Protein AF-Q3S3W5-F1 (afdb_monomer)

InterPro domains:
  IPR001347 SIS domain [PF22645] (1-48)
  IPR005486 Glucokinase regulatory protein, conserved site [PS01272] (103-120)
  IPR040190 N-acetylmuramic acid 6-phosphate etherase/glucokinase regulatory protein [PTHR10088] (1-1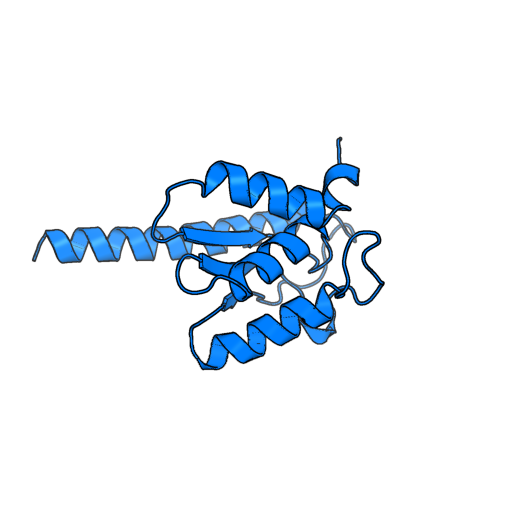33)

Radius of gyration: 15.65 Å; Cα contacts (8 Å, |Δi|>4): 216; chains: 1; bounding box: 36×33×46 Å

Structure (mmCIF, N/CA/C/O backbone):
data_AF-Q3S3W5-F1
#
_entry.id   AF-Q3S3W5-F1
#
loop_
_atom_site.group_PDB
_atom_site.id
_atom_site.type_symbol
_atom_site.label_atom_id
_atom_site.label_alt_id
_atom_site.label_comp_id
_atom_site.label_asym_id
_atom_site.label_entity_id
_atom_site.label_seq_id
_atom_site.pdbx_PDB_ins_code
_atom_site.Cartn_x
_atom_site.Cartn_y
_atom_site.Cartn_z
_atom_site.occupancy
_atom_site.B_iso_or_equiv
_atom_site.auth_seq_id
_atom_site.auth_comp_id
_atom_site.auth_asym_id
_atom_site.auth_atom_id
_atom_site.pdbx_PDB_model_num
ATOM 1 N N . SER A 1 1 ? -6.860 -1.096 -21.514 1.00 68.56 1 SER A N 1
ATOM 2 C CA . SER A 1 1 ? -6.093 -0.865 -20.279 1.00 68.56 1 SER A CA 1
ATOM 3 C C . SER A 1 1 ? -5.927 0.636 -20.076 1.00 68.56 1 SER A C 1
ATOM 5 O O . SER A 1 1 ? -5.924 1.348 -21.075 1.00 68.56 1 SER A O 1
ATOM 7 N N . ARG A 1 2 ? -5.864 1.123 -18.830 1.00 75.38 2 ARG A N 1
ATOM 8 C CA . ARG A 1 2 ? -5.573 2.530 -18.474 1.00 75.38 2 ARG A CA 1
ATOM 9 C C . ARG A 1 2 ? -4.383 2.577 -17.504 1.00 75.38 2 ARG A C 1
ATOM 11 O O . ARG A 1 2 ? -4.476 3.171 -16.445 1.00 75.38 2 ARG A O 1
ATOM 18 N N . GLU A 1 3 ? -3.299 1.884 -17.842 1.00 73.75 3 GLU A N 1
ATOM 19 C CA . GLU A 1 3 ? -2.131 1.721 -16.957 1.00 73.75 3 GLU A CA 1
ATOM 20 C C . GLU A 1 3 ? -1.481 3.060 -16.577 1.00 73.75 3 GLU A C 1
ATOM 22 O O . GLU A 1 3 ? -1.253 3.297 -15.400 1.00 73.75 3 GLU A O 1
ATOM 27 N N . GLY A 1 4 ? -1.318 3.998 -17.518 1.00 72.25 4 GLY A N 1
ATOM 28 C CA . GLY A 1 4 ? -0.617 5.268 -17.258 1.00 72.25 4 GLY A CA 1
ATOM 29 C C . GLY A 1 4 ? -1.273 6.219 -16.245 1.00 72.25 4 GLY A C 1
ATOM 30 O O . GLY A 1 4 ? -0.677 7.224 -15.880 1.00 72.25 4 GLY A O 1
ATOM 31 N N . THR A 1 5 ? -2.488 5.939 -15.754 1.00 82.88 5 THR A N 1
ATOM 32 C CA . THR A 1 5 ? -3.060 6.732 -14.649 1.00 82.88 5 THR A CA 1
ATOM 33 C C . THR A 1 5 ? -2.351 6.471 -13.319 1.00 82.88 5 THR A C 1
ATOM 35 O O . THR A 1 5 ? -2.491 7.267 -12.395 1.00 82.88 5 THR A O 1
ATOM 38 N N . GLU A 1 6 ? -1.603 5.367 -13.203 1.00 86.00 6 GLU A N 1
ATOM 39 C CA . GLU A 1 6 ? -0.857 5.033 -11.985 1.00 86.00 6 GLU A CA 1
ATOM 40 C C . GLU A 1 6 ? 0.469 5.798 -11.840 1.00 86.00 6 GLU A C 1
ATOM 42 O O . GLU A 1 6 ? 1.066 5.771 -10.762 1.00 86.00 6 GLU A O 1
ATOM 47 N N . ASP A 1 7 ? 0.904 6.512 -12.885 1.00 92.88 7 ASP A N 1
ATOM 48 C CA . ASP A 1 7 ? 2.188 7.224 -12.934 1.00 92.88 7 ASP A CA 1
ATOM 49 C C . ASP A 1 7 ? 2.178 8.601 -12.247 1.00 92.88 7 ASP A C 1
ATOM 51 O O . ASP A 1 7 ? 3.233 9.213 -12.097 1.00 92.88 7 ASP A O 1
ATOM 55 N N . SER A 1 8 ? 1.020 9.072 -11.769 1.00 97.12 8 SER A N 1
ATOM 56 C CA . SER A 1 8 ? 0.892 10.351 -11.055 1.00 97.12 8 SER A CA 1
ATOM 57 C C . SER A 1 8 ? 0.675 10.147 -9.556 1.00 97.12 8 SER A C 1
ATOM 59 O O . SER A 1 8 ? -0.343 9.594 -9.125 1.00 97.12 8 SER A O 1
ATOM 61 N N . ALA A 1 9 ? 1.609 10.645 -8.743 1.00 98.19 9 ALA A N 1
ATOM 62 C CA . ALA A 1 9 ? 1.460 10.687 -7.292 1.00 98.19 9 ALA A CA 1
ATOM 63 C C . ALA A 1 9 ? 0.391 11.698 -6.859 1.00 98.19 9 ALA A C 1
ATOM 65 O O . ALA A 1 9 ? -0.399 11.404 -5.956 1.00 98.19 9 ALA A O 1
ATOM 66 N N . LEU A 1 10 ? 0.316 12.859 -7.524 1.00 98.00 10 LEU A N 1
ATOM 67 C CA . LEU A 1 10 ? -0.691 13.881 -7.231 1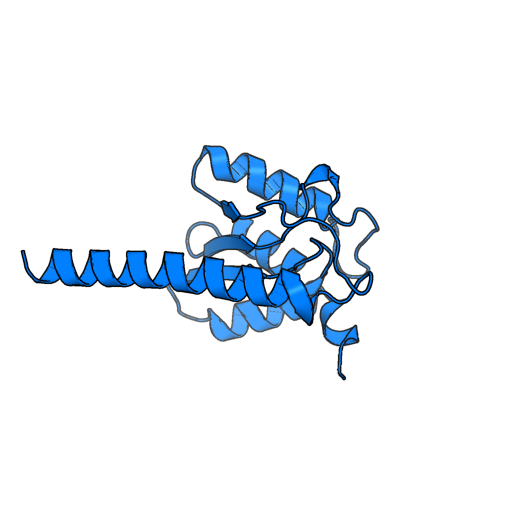.00 98.00 10 LEU A CA 1
ATOM 68 C C . LEU A 1 10 ? -2.105 13.351 -7.462 1.00 98.00 10 LEU A C 1
ATOM 70 O O . LEU A 1 10 ? -2.974 13.552 -6.613 1.00 98.00 10 LEU A O 1
ATOM 74 N N . HIS A 1 11 ? -2.319 12.602 -8.547 1.00 97.81 11 HIS A N 1
ATOM 75 C CA . HIS A 1 11 ? -3.602 11.965 -8.820 1.00 97.81 11 HIS A CA 1
ATOM 76 C C . HIS A 1 11 ? -4.014 11.014 -7.685 1.00 97.81 11 HIS A C 1
ATOM 78 O O . HIS A 1 11 ? -5.152 11.065 -7.212 1.00 97.81 11 HIS A O 1
ATOM 84 N N . GLY A 1 12 ? -3.075 10.208 -7.175 1.00 98.12 12 GLY A N 1
ATOM 85 C CA . GLY A 1 12 ? -3.308 9.335 -6.022 1.00 98.12 12 GLY A CA 1
ATOM 86 C C . GLY A 1 12 ? -3.754 10.092 -4.775 1.00 98.12 12 GLY A C 1
ATOM 87 O O . GLY A 1 12 ? -4.699 9.675 -4.095 1.00 98.12 12 GLY A O 1
ATOM 88 N N . ILE A 1 13 ? -3.108 11.224 -4.497 1.00 98.56 13 ILE A N 1
ATOM 89 C CA . ILE A 1 13 ? -3.412 12.090 -3.353 1.00 98.56 13 ILE A CA 1
ATOM 90 C C . ILE A 1 13 ? -4.787 12.744 -3.500 1.00 98.56 13 ILE A C 1
ATOM 92 O O . ILE A 1 13 ? -5.546 12.803 -2.530 1.00 98.56 13 ILE A O 1
ATOM 96 N N . GLU A 1 14 ? -5.121 13.246 -4.687 1.00 98.38 14 GLU A N 1
ATOM 97 C CA . GLU A 1 14 ? -6.410 13.886 -4.950 1.00 98.38 14 GLU A CA 1
ATOM 98 C C . GLU A 1 14 ? -7.580 12.926 -4.732 1.00 98.38 14 GLU A C 1
ATOM 100 O O . GLU A 1 14 ? -8.537 13.273 -4.036 1.00 98.38 14 GLU A O 1
ATOM 105 N N . GLU A 1 15 ? -7.493 11.709 -5.269 1.00 98.31 15 GLU A N 1
ATOM 106 C CA . GLU A 1 15 ? -8.533 10.696 -5.080 1.00 98.31 15 GLU A CA 1
ATOM 107 C C . GLU A 1 15 ? -8.658 10.283 -3.610 1.00 98.31 15 GLU A C 1
ATOM 109 O O . GLU A 1 15 ? -9.771 10.202 -3.081 1.00 98.31 15 GLU A O 1
ATOM 114 N N . LEU A 1 16 ? -7.531 10.122 -2.906 1.00 98.50 16 LEU A N 1
ATOM 115 C CA . LEU A 1 16 ? -7.535 9.821 -1.474 1.00 98.50 16 LEU A CA 1
ATOM 116 C C . LEU A 1 16 ? -8.228 10.925 -0.659 1.00 98.50 16 LEU A C 1
ATOM 118 O O . LEU A 1 16 ? -9.066 10.630 0.195 1.00 98.50 16 LEU A O 1
ATOM 122 N N . LYS A 1 17 ? -7.927 12.198 -0.936 1.00 98.44 17 LYS A N 1
ATOM 123 C CA . LYS A 1 17 ? -8.566 13.338 -0.258 1.00 98.44 17 LYS A CA 1
ATOM 124 C C . LYS A 1 17 ? -10.079 13.354 -0.470 1.00 98.44 17 LYS A C 1
ATOM 126 O O . LYS A 1 17 ? -10.813 13.605 0.485 1.00 98.44 17 LYS A O 1
ATOM 131 N N . LYS A 1 18 ? -10.553 13.058 -1.687 1.00 98.38 18 LYS A N 1
ATOM 132 C CA . LYS A 1 18 ? -11.992 13.012 -2.004 1.00 98.38 18 LYS A CA 1
ATOM 133 C C . LYS A 1 18 ? -12.716 11.963 -1.162 1.00 98.38 18 LYS A C 1
ATOM 135 O O . LYS A 1 18 ? -13.724 12.278 -0.536 1.00 98.38 18 LYS A O 1
ATOM 140 N N . VAL A 1 19 ? -12.196 10.735 -1.101 1.00 98.06 19 VAL A N 1
ATOM 141 C CA . VAL A 1 19 ? -12.859 9.638 -0.369 1.00 98.06 19 VAL A CA 1
ATOM 142 C C . VAL A 1 19 ? -12.724 9.758 1.153 1.00 98.06 19 VAL A C 1
ATOM 144 O O . VAL A 1 19 ? -13.590 9.284 1.893 1.00 98.06 19 VAL A O 1
ATOM 147 N N . ALA A 1 20 ? -11.663 10.410 1.634 1.00 98.25 20 ALA A N 1
ATOM 148 C CA . ALA A 1 20 ? -11.407 10.619 3.057 1.00 98.25 20 ALA A CA 1
ATOM 149 C C . ALA A 1 20 ? -12.069 11.886 3.632 1.00 98.25 20 ALA A C 1
ATOM 151 O O . ALA A 1 20 ? -12.014 12.104 4.846 1.00 98.25 20 ALA A O 1
ATOM 152 N N . ALA A 1 21 ? -12.707 12.717 2.801 1.00 97.94 21 ALA A N 1
ATOM 153 C CA . ALA A 1 21 ? -13.328 13.962 3.236 1.00 97.94 21 ALA A CA 1
ATOM 154 C C . ALA A 1 21 ? -14.324 13.736 4.393 1.00 97.94 21 ALA A C 1
ATOM 156 O O . ALA A 1 21 ? -15.222 12.894 4.331 1.00 97.94 21 ALA A O 1
ATOM 157 N N . GLY A 1 22 ? -14.138 14.484 5.486 1.00 97.81 22 GLY A N 1
ATOM 158 C CA . GLY A 1 22 ? -14.976 14.408 6.688 1.00 97.81 22 GLY A CA 1
ATOM 159 C C . GLY A 1 22 ? -14.770 13.163 7.565 1.00 97.81 22 GLY A C 1
ATOM 160 O O . GLY A 1 22 ? -15.452 13.020 8.581 1.00 97.81 22 GLY A O 1
ATOM 161 N N . LYS A 1 23 ? -13.847 12.255 7.220 1.00 98.44 23 LYS A N 1
ATOM 162 C CA . LYS A 1 23 ? -13.521 11.090 8.056 1.00 98.44 23 LYS A CA 1
ATOM 163 C C . LYS A 1 23 ? -12.562 11.486 9.181 1.00 98.44 23 LYS A C 1
ATOM 165 O O . LYS A 1 23 ? -11.643 12.272 8.984 1.00 98.44 23 LYS A O 1
ATOM 170 N N . LYS A 1 24 ? -12.771 10.916 10.372 1.00 98.25 24 LYS A N 1
ATOM 171 C CA . LYS A 1 24 ? -11.939 11.182 11.563 1.00 98.25 24 LYS A CA 1
ATOM 172 C C . LYS A 1 24 ? -10.744 10.238 11.689 1.00 98.25 24 LYS A C 1
ATOM 174 O O . LYS A 1 24 ? -9.717 10.623 12.229 1.00 98.25 24 LYS A O 1
ATOM 179 N N . ARG A 1 25 ? -10.900 8.999 11.217 1.00 98.06 25 ARG A N 1
ATOM 180 C CA . ARG A 1 25 ? -9.869 7.960 11.217 1.00 98.06 25 ARG A CA 1
ATOM 181 C C . ARG A 1 25 ? -10.006 7.138 9.942 1.00 98.06 25 ARG A C 1
ATOM 183 O O . ARG A 1 25 ? -11.118 6.733 9.604 1.00 98.06 25 ARG A O 1
ATOM 190 N N . VAL A 1 26 ? -8.902 6.919 9.241 1.00 98.69 26 VAL A N 1
ATOM 191 C CA . VAL A 1 26 ? -8.861 6.248 7.940 1.00 98.69 26 VAL A CA 1
ATOM 192 C C . VAL A 1 26 ? -7.662 5.310 7.904 1.00 98.69 26 VAL A C 1
ATOM 194 O O . VAL A 1 26 ? -6.537 5.723 8.167 1.00 98.69 26 VAL A O 1
ATOM 197 N N . ILE A 1 27 ? -7.899 4.048 7.558 1.00 98.75 27 ILE A N 1
ATOM 198 C CA . ILE A 1 27 ? -6.833 3.104 7.213 1.00 98.75 27 ILE A CA 1
ATOM 199 C C . ILE A 1 27 ? -6.714 3.109 5.693 1.00 98.75 27 ILE A C 1
ATOM 201 O O . ILE A 1 27 ? -7.716 2.919 5.003 1.00 98.75 27 ILE A O 1
ATOM 205 N N . VAL A 1 28 ? -5.506 3.331 5.177 1.00 98.81 28 VAL A N 1
ATOM 206 C CA . VAL A 1 28 ? -5.241 3.332 3.732 1.00 98.81 28 VAL A CA 1
ATOM 207 C C . VAL A 1 28 ? -4.308 2.178 3.417 1.00 98.81 28 VAL A C 1
ATOM 209 O O . VAL A 1 28 ? -3.154 2.187 3.835 1.00 98.81 28 VAL A O 1
ATOM 212 N N . ILE A 1 29 ? -4.813 1.185 2.686 1.00 98.88 29 ILE A N 1
ATOM 213 C CA . ILE A 1 29 ? -4.029 0.033 2.234 1.00 98.88 29 ILE A CA 1
ATOM 214 C C . ILE A 1 29 ? -3.587 0.288 0.789 1.00 98.88 29 ILE A C 1
ATOM 216 O O . ILE A 1 29 ? -4.354 0.072 -0.148 1.00 98.88 29 ILE A O 1
ATOM 220 N N . GLY A 1 30 ? -2.360 0.776 0.614 1.00 98.75 30 GLY A N 1
ATOM 221 C CA . GLY A 1 30 ? -1.740 1.002 -0.688 1.00 98.75 30 GLY A CA 1
ATOM 222 C C . GLY A 1 30 ? -1.136 -0.286 -1.241 1.00 98.75 30 GLY A C 1
ATOM 223 O O . GLY A 1 30 ? -0.255 -0.872 -0.618 1.00 98.75 30 GLY A O 1
ATOM 224 N N . ILE A 1 31 ? -1.588 -0.737 -2.412 1.00 98.81 31 ILE A N 1
ATOM 225 C CA . ILE A 1 31 ? -1.153 -2.005 -3.014 1.00 98.81 31 ILE A CA 1
ATOM 226 C C . ILE A 1 31 ? -0.278 -1.717 -4.232 1.00 98.81 31 ILE A C 1
ATOM 228 O O . ILE A 1 31 ? -0.758 -1.211 -5.241 1.00 98.81 31 ILE A O 1
ATOM 232 N N . SER A 1 32 ? 0.998 -2.093 -4.170 1.00 98.44 32 SER A N 1
ATOM 233 C CA . SER A 1 32 ? 1.912 -2.059 -5.311 1.00 98.44 32 SER A CA 1
ATOM 234 C C . SER A 1 32 ? 2.804 -3.297 -5.278 1.00 98.44 32 SER A C 1
ATOM 236 O O . SER A 1 32 ? 3.775 -3.349 -4.528 1.00 98.44 32 SER A O 1
ATOM 238 N N . VAL A 1 33 ? 2.485 -4.304 -6.103 1.00 97.94 33 VAL A N 1
ATOM 239 C CA . VAL A 1 33 ? 3.210 -5.594 -6.145 1.00 97.94 33 VAL A CA 1
ATOM 240 C C . VAL A 1 33 ? 4.724 -5.388 -6.247 1.00 97.94 33 VAL A C 1
ATOM 242 O O . VAL A 1 33 ? 5.479 -6.005 -5.497 1.00 97.94 33 VAL A O 1
ATOM 245 N N . GLY A 1 34 ? 5.149 -4.490 -7.139 1.00 97.38 34 GLY A N 1
ATOM 246 C CA . GLY A 1 34 ? 6.557 -4.196 -7.397 1.00 97.38 34 GLY A CA 1
ATOM 247 C C . GLY A 1 34 ? 7.178 -3.113 -6.512 1.00 97.38 34 GLY A C 1
ATOM 248 O O . GLY A 1 34 ? 8.383 -2.906 -6.620 1.00 97.38 34 GLY A O 1
ATOM 249 N N . LEU A 1 35 ? 6.400 -2.443 -5.650 1.00 98.44 35 LEU A N 1
ATOM 250 C CA . LEU A 1 35 ? 6.808 -1.223 -4.937 1.00 98.44 35 LEU A CA 1
ATOM 251 C C . LEU A 1 35 ? 7.301 -0.126 -5.900 1.00 98.44 35 LEU A C 1
ATOM 253 O O . LEU A 1 35 ? 8.446 0.334 -5.828 1.00 98.44 35 LEU A O 1
ATOM 257 N N . SER A 1 36 ? 6.448 0.233 -6.862 1.00 97.94 36 SER A N 1
ATOM 258 C CA . SER A 1 36 ? 6.850 1.066 -8.002 1.00 97.94 36 SER A CA 1
ATOM 259 C C . SER A 1 36 ? 5.824 2.084 -8.486 1.00 97.94 36 SER A C 1
ATOM 261 O O . SER A 1 36 ? 6.217 2.960 -9.250 1.00 97.94 36 SER A O 1
ATOM 263 N N . ALA A 1 37 ? 4.553 1.978 -8.084 1.00 98.12 37 ALA A N 1
ATOM 264 C CA . ALA A 1 37 ? 3.461 2.800 -8.615 1.00 98.12 37 ALA A CA 1
ATOM 265 C C . ALA A 1 37 ? 3.424 4.195 -7.955 1.00 98.12 37 ALA A C 1
ATOM 267 O O . ALA A 1 37 ? 3.106 4.273 -6.761 1.00 98.12 37 ALA A O 1
ATOM 268 N N . PRO A 1 38 ? 3.704 5.294 -8.685 1.00 98.56 38 PRO A N 1
ATOM 269 C CA . PRO A 1 38 ? 3.662 6.649 -8.131 1.00 98.56 38 PRO A CA 1
ATOM 270 C C . PRO A 1 38 ? 2.348 7.014 -7.439 1.00 98.56 38 PRO A C 1
ATOM 272 O O . PRO A 1 38 ? 2.372 7.595 -6.356 1.00 98.56 38 PRO A O 1
ATOM 275 N N . PHE A 1 39 ? 1.215 6.590 -8.001 1.00 98.56 39 PHE A N 1
ATOM 276 C CA . PHE A 1 39 ? -0.118 6.792 -7.431 1.00 98.56 39 PHE A CA 1
ATOM 277 C C . PHE A 1 39 ? -0.223 6.299 -5.982 1.00 98.56 39 PHE A C 1
ATOM 279 O O . PHE A 1 39 ? -0.730 7.004 -5.111 1.00 98.56 39 PHE A O 1
ATOM 286 N N . VAL A 1 40 ? 0.315 5.110 -5.695 1.00 98.69 40 VAL A N 1
ATOM 287 C CA . VAL A 1 40 ? 0.350 4.558 -4.332 1.00 98.69 40 VAL A CA 1
ATOM 288 C C . VAL A 1 40 ? 1.370 5.299 -3.472 1.00 98.69 40 VAL A C 1
ATOM 290 O O . VAL A 1 40 ? 1.103 5.568 -2.303 1.00 98.69 40 VAL A O 1
ATOM 293 N N . ALA A 1 41 ? 2.524 5.658 -4.040 1.00 98.69 41 ALA A N 1
ATOM 294 C CA . ALA A 1 41 ? 3.576 6.372 -3.323 1.00 98.69 41 ALA A CA 1
ATOM 295 C C . ALA A 1 41 ? 3.062 7.712 -2.764 1.00 98.69 41 ALA A C 1
ATOM 297 O O . ALA A 1 41 ? 3.173 7.954 -1.562 1.00 98.69 41 ALA A O 1
ATOM 298 N N . GLY A 1 42 ? 2.411 8.524 -3.605 1.00 98.69 42 GLY A N 1
ATOM 299 C CA . GLY A 1 42 ? 1.814 9.797 -3.195 1.00 98.69 42 GLY A CA 1
ATOM 300 C C . GLY A 1 42 ? 0.778 9.630 -2.080 1.00 98.69 42 GLY A C 1
ATOM 301 O O . GLY A 1 42 ? 0.782 10.381 -1.105 1.00 98.69 42 GLY A O 1
ATOM 302 N N . GLN A 1 43 ? -0.071 8.600 -2.165 1.00 98.88 43 GLN A N 1
ATOM 303 C CA . GLN A 1 43 ? -1.046 8.289 -1.114 1.00 98.88 43 GLN A CA 1
ATOM 304 C C . GLN A 1 43 ? -0.386 7.965 0.226 1.00 98.88 43 GLN A C 1
ATOM 306 O O . GLN A 1 43 ? -0.819 8.485 1.256 1.00 98.88 43 GLN A O 1
ATOM 311 N N . MET A 1 44 ? 0.643 7.111 0.228 1.00 98.81 44 MET A N 1
ATOM 312 C CA . MET A 1 44 ? 1.348 6.738 1.457 1.00 98.81 44 MET A CA 1
ATOM 313 C C . MET A 1 44 ? 2.048 7.944 2.081 1.00 98.81 44 MET A C 1
ATOM 315 O O . MET A 1 44 ? 1.946 8.144 3.290 1.00 98.81 44 MET A O 1
ATOM 319 N N . ASP A 1 45 ? 2.705 8.769 1.265 1.00 98.75 45 ASP A N 1
ATOM 320 C CA . ASP A 1 45 ? 3.412 9.958 1.740 1.00 98.75 45 ASP A CA 1
ATOM 321 C C . ASP A 1 45 ? 2.447 10.978 2.358 1.00 98.75 45 ASP A C 1
ATOM 323 O O . ASP A 1 45 ? 2.625 11.399 3.502 1.00 98.75 45 ASP A O 1
ATOM 327 N N . TYR A 1 46 ? 1.328 11.248 1.679 1.00 98.75 46 TYR A N 1
ATOM 328 C CA . TYR A 1 46 ? 0.273 12.106 2.214 1.00 98.75 46 TYR A CA 1
ATOM 329 C C . TYR A 1 46 ? -0.314 11.578 3.533 1.00 98.75 46 TYR A C 1
ATOM 331 O O . TYR A 1 46 ? -0.577 12.360 4.449 1.00 98.75 46 TYR A O 1
ATOM 339 N N . CYS A 1 47 ? -0.502 10.262 3.669 1.00 98.81 47 CYS A N 1
ATOM 340 C CA . CYS A 1 47 ? -0.958 9.668 4.929 1.00 98.81 47 CYS A CA 1
ATOM 341 C C . CYS A 1 47 ? 0.036 9.909 6.073 1.00 98.81 47 CYS A C 1
ATOM 343 O O . CYS A 1 47 ? -0.386 10.255 7.176 1.00 98.81 47 CYS A O 1
ATOM 345 N N . MET A 1 48 ? 1.340 9.747 5.817 1.00 98.62 48 MET A N 1
ATOM 346 C CA . MET A 1 48 ? 2.393 9.951 6.821 1.00 98.62 48 MET A CA 1
ATOM 347 C C . MET A 1 48 ? 2.510 11.410 7.279 1.00 98.62 48 MET A C 1
ATOM 349 O O . MET A 1 48 ? 2.924 11.657 8.410 1.00 98.62 48 MET A O 1
ATOM 353 N N . ASP A 1 49 ? 2.120 12.370 6.439 1.00 98.44 49 ASP A N 1
ATOM 354 C CA . ASP A 1 49 ? 2.049 13.791 6.809 1.00 98.44 49 ASP A CA 1
ATOM 355 C C . ASP A 1 49 ? 0.796 14.140 7.631 1.00 98.44 49 ASP A C 1
ATOM 357 O O . ASP A 1 49 ? 0.717 15.212 8.229 1.00 98.44 49 ASP A O 1
ATOM 361 N N . ASN A 1 50 ? -0.189 13.237 7.696 1.00 98.38 50 ASN A N 1
ATOM 362 C CA . ASN A 1 50 ? -1.479 13.464 8.351 1.00 98.38 50 ASN A CA 1
ATOM 363 C C . ASN A 1 50 ? -1.851 12.329 9.345 1.00 98.38 50 ASN A C 1
ATOM 365 O O . ASN A 1 50 ? -2.978 11.814 9.305 1.00 98.38 50 ASN A O 1
ATOM 369 N N . PRO A 1 51 ? -0.962 11.944 10.287 1.00 97.75 51 PRO A N 1
ATOM 370 C CA . PRO A 1 51 ? -1.102 10.724 11.101 1.00 97.75 51 PRO A CA 1
ATOM 371 C C . PRO A 1 51 ? -2.252 10.763 12.126 1.00 97.75 51 PRO A C 1
ATOM 373 O O . PRO A 1 51 ? -2.691 9.729 12.640 1.00 97.75 51 PRO A O 1
ATOM 376 N N . ALA A 1 52 ? -2.785 11.954 12.426 1.00 97.81 52 ALA A N 1
ATOM 377 C CA . ALA A 1 52 ? -3.974 12.096 13.266 1.00 97.81 52 ALA A CA 1
ATOM 378 C C . ALA A 1 52 ? -5.197 11.407 12.631 1.00 97.81 52 ALA A C 1
ATOM 380 O O . ALA A 1 52 ? -5.990 10.767 13.324 1.00 97.81 52 ALA A O 1
ATOM 381 N N . ILE A 1 53 ? -5.313 11.492 11.302 1.00 98.44 53 ILE A N 1
ATOM 382 C CA . ILE A 1 53 ? -6.439 10.951 10.537 1.00 98.44 53 ILE A CA 1
ATOM 383 C C . ILE A 1 53 ? -6.067 9.603 9.925 1.00 98.44 53 ILE A C 1
ATOM 385 O O . ILE A 1 53 ? -6.868 8.671 9.986 1.00 98.44 53 ILE A O 1
ATOM 389 N N . PHE A 1 54 ? -4.870 9.482 9.351 1.00 98.81 54 PHE A N 1
ATOM 390 C CA . PHE A 1 54 ? -4.512 8.347 8.507 1.00 98.81 54 PHE A CA 1
ATOM 391 C C . PHE A 1 54 ? -3.588 7.348 9.202 1.00 98.81 54 PHE A C 1
ATOM 393 O O . PHE A 1 54 ? -2.691 7.719 9.952 1.00 98.81 54 PHE A O 1
ATOM 400 N N . LEU A 1 55 ? -3.796 6.068 8.896 1.00 98.81 55 LEU A N 1
ATOM 401 C CA . LEU A 1 55 ? -2.860 4.983 9.164 1.00 98.81 55 LEU A CA 1
ATOM 402 C C . LEU A 1 55 ? -2.508 4.302 7.828 1.00 98.81 55 LEU A C 1
ATOM 404 O O . LEU A 1 55 ? -3.357 3.582 7.285 1.00 98.81 55 LEU A O 1
ATOM 408 N N . PRO A 1 56 ? -1.306 4.543 7.271 1.00 98.81 56 PRO A N 1
ATOM 409 C CA . PRO A 1 56 ? -0.894 3.943 6.009 1.00 98.81 56 PRO A CA 1
ATOM 410 C C . PRO A 1 56 ? -0.378 2.512 6.187 1.00 98.81 56 PRO A C 1
ATOM 412 O O . PRO A 1 56 ? 0.434 2.218 7.068 1.00 98.81 56 PRO A O 1
ATOM 415 N N . VAL A 1 57 ? -0.814 1.633 5.288 1.00 98.94 57 VAL A N 1
ATOM 416 C CA . VAL A 1 57 ? -0.363 0.248 5.158 1.00 98.94 57 VAL A CA 1
ATOM 417 C C . VAL A 1 57 ? 0.051 0.018 3.709 1.00 98.94 57 VAL A C 1
ATOM 419 O O . VAL A 1 57 ? -0.774 0.100 2.806 1.00 98.94 57 VAL A O 1
ATOM 422 N N . LEU A 1 58 ? 1.320 -0.289 3.474 1.00 98.88 58 LEU A N 1
ATOM 423 C CA . LEU A 1 58 ? 1.861 -0.606 2.158 1.00 98.88 58 LEU A CA 1
ATOM 424 C C . LEU A 1 58 ? 1.917 -2.122 1.972 1.00 98.88 58 LEU A C 1
ATOM 426 O O . LEU A 1 58 ? 2.500 -2.825 2.792 1.00 98.88 58 LEU A O 1
ATOM 430 N N . VAL A 1 59 ? 1.353 -2.618 0.875 1.00 98.88 59 VAL A N 1
ATOM 431 C CA . VAL A 1 59 ? 1.391 -4.027 0.476 1.00 98.88 59 VAL A CA 1
ATOM 432 C C . VAL A 1 59 ? 2.162 -4.161 -0.829 1.00 98.88 59 VAL A C 1
ATOM 434 O O . VAL A 1 59 ? 1.807 -3.551 -1.838 1.00 98.88 59 VAL A O 1
ATOM 437 N N . GLY A 1 60 ? 3.186 -5.005 -0.823 1.00 98.69 60 GLY A N 1
ATOM 438 C CA . GLY A 1 60 ? 3.957 -5.370 -2.010 1.00 98.69 60 GLY A CA 1
ATOM 439 C C . GLY A 1 60 ? 4.661 -6.703 -1.806 1.00 98.69 60 GLY A C 1
ATOM 440 O O . GLY A 1 60 ? 4.408 -7.380 -0.818 1.00 98.69 60 GLY A O 1
ATOM 441 N N . PHE A 1 61 ? 5.537 -7.103 -2.725 1.00 98.62 61 PHE A N 1
ATOM 442 C CA . PHE A 1 61 ? 6.234 -8.396 -2.619 1.00 98.62 61 PHE A CA 1
ATOM 443 C C . PHE A 1 61 ? 7.727 -8.315 -2.937 1.00 98.62 61 PHE A C 1
ATOM 445 O O . PHE A 1 61 ? 8.367 -9.327 -3.226 1.00 98.62 61 PHE A O 1
ATOM 452 N N . ASN A 1 62 ? 8.277 -7.103 -2.843 1.00 98.06 62 ASN A N 1
ATOM 453 C CA . ASN A 1 62 ? 9.703 -6.829 -2.929 1.00 98.06 62 ASN A CA 1
ATOM 454 C C . ASN A 1 62 ? 10.238 -6.326 -1.578 1.00 98.06 62 ASN A C 1
ATOM 456 O O . ASN A 1 62 ? 9.543 -5.598 -0.860 1.00 98.06 62 ASN A O 1
ATOM 460 N N . PRO A 1 63 ? 11.492 -6.651 -1.227 1.00 98.25 63 PRO A N 1
ATOM 461 C CA . PRO A 1 63 ? 12.231 -5.925 -0.202 1.00 98.25 63 PRO A CA 1
ATOM 462 C C . PRO A 1 63 ? 12.241 -4.411 -0.476 1.00 98.25 63 PRO A C 1
ATOM 464 O O . PRO A 1 63 ? 12.312 -3.988 -1.630 1.00 98.25 63 PRO A O 1
ATOM 467 N N . VAL A 1 64 ? 12.203 -3.581 0.571 1.00 98.31 64 VAL A N 1
ATOM 468 C CA . VAL A 1 64 ? 12.134 -2.111 0.421 1.00 98.31 64 VAL A CA 1
ATOM 469 C C . VAL A 1 64 ? 13.339 -1.545 -0.335 1.00 98.31 64 VAL A C 1
ATOM 471 O O . VAL A 1 64 ? 13.177 -0.674 -1.185 1.00 98.31 64 VAL A O 1
ATOM 474 N N . ASN A 1 65 ? 14.535 -2.099 -0.131 1.00 98.00 65 ASN A N 1
ATOM 475 C CA . ASN A 1 65 ? 15.736 -1.702 -0.872 1.00 98.00 65 ASN A CA 1
ATOM 476 C C . ASN A 1 65 ? 15.665 -2.001 -2.387 1.00 98.00 65 ASN A C 1
ATOM 478 O O . ASN A 1 65 ? 16.479 -1.475 -3.142 1.00 98.00 65 ASN A O 1
ATOM 482 N N . MET A 1 66 ? 14.705 -2.817 -2.840 1.00 98.00 66 MET A N 1
ATOM 483 C CA . MET A 1 66 ? 14.430 -3.089 -4.257 1.00 98.00 66 MET A CA 1
ATOM 484 C C . MET A 1 66 ? 13.290 -2.235 -4.829 1.00 98.00 66 MET A C 1
ATOM 486 O O . MET A 1 66 ? 13.025 -2.316 -6.026 1.00 98.00 66 MET A O 1
ATOM 490 N N . ALA A 1 67 ? 12.629 -1.404 -4.017 1.00 98.56 67 ALA A N 1
ATOM 491 C CA . ALA A 1 67 ? 11.609 -0.480 -4.504 1.00 98.56 67 ALA A CA 1
ATOM 492 C C . ALA A 1 67 ? 12.183 0.500 -5.541 1.00 98.56 67 ALA A C 1
ATOM 494 O O . ALA A 1 67 ? 13.387 0.808 -5.525 1.00 98.56 67 ALA A O 1
ATOM 495 N N . ARG A 1 68 ? 11.316 1.001 -6.431 1.00 98.38 68 ARG A N 1
ATOM 496 C CA . ARG A 1 68 ? 11.699 1.933 -7.503 1.00 98.38 68 ARG A CA 1
ATOM 497 C C . ARG A 1 68 ? 12.346 3.184 -6.908 1.00 98.38 68 ARG A C 1
ATOM 499 O O . ARG A 1 68 ? 11.777 3.826 -6.026 1.00 98.38 68 ARG A O 1
ATOM 506 N N . ASN A 1 69 ? 13.538 3.518 -7.399 1.00 98.56 69 ASN A N 1
ATOM 507 C CA . ASN A 1 69 ? 14.300 4.690 -6.959 1.00 98.56 69 ASN A CA 1
ATOM 508 C C . ASN A 1 69 ? 14.513 5.724 -8.069 1.00 98.56 69 ASN A C 1
ATOM 510 O O . ASN A 1 69 ? 15.303 6.649 -7.901 1.00 98.56 69 ASN A O 1
ATOM 514 N N . ASP A 1 70 ? 13.828 5.561 -9.197 1.00 97.94 70 ASP A N 1
ATOM 515 C CA . ASP A 1 70 ? 13.755 6.617 -10.197 1.00 97.94 70 ASP A CA 1
ATOM 516 C C . ASP A 1 70 ? 12.874 7.757 -9.665 1.00 97.94 70 ASP A C 1
ATOM 518 O O . ASP A 1 70 ? 11.927 7.488 -8.910 1.00 97.94 70 ASP A O 1
ATOM 522 N N . PRO A 1 71 ? 13.154 9.012 -10.053 1.00 98.00 71 PRO A N 1
ATOM 523 C CA . PRO A 1 71 ? 12.282 10.136 -9.750 1.00 98.00 71 PRO A CA 1
ATOM 524 C C . PRO A 1 71 ? 10.849 9.889 -10.229 1.00 98.00 71 PRO A C 1
ATOM 526 O O 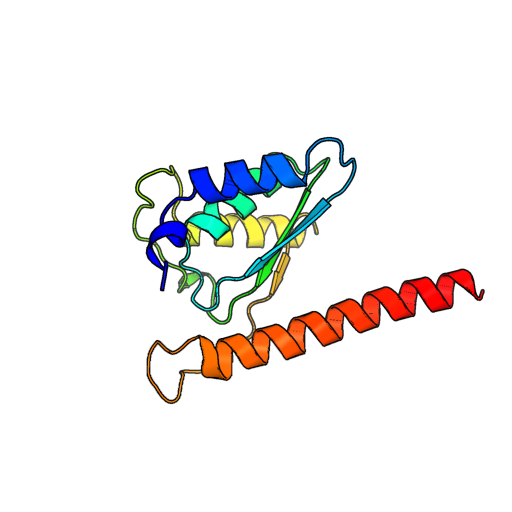. PRO A 1 71 ? 10.622 9.337 -11.308 1.00 98.00 71 PRO A O 1
ATOM 529 N N . ILE A 1 72 ? 9.890 10.325 -9.419 1.00 97.81 72 ILE A N 1
ATOM 530 C CA . ILE A 1 72 ? 8.487 10.438 -9.810 1.00 97.81 72 ILE A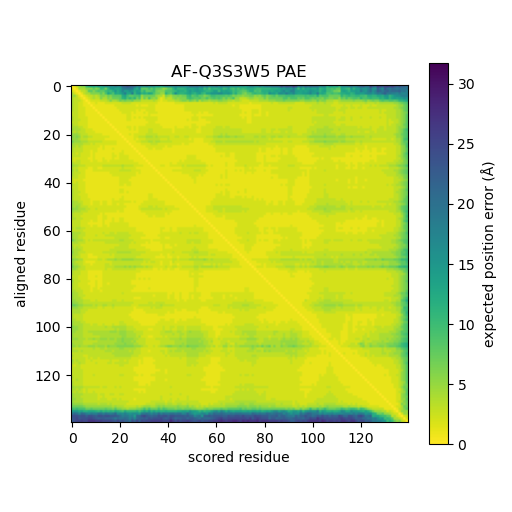 CA 1
ATOM 531 C C . ILE A 1 72 ? 8.308 11.831 -10.420 1.00 97.81 72 ILE A C 1
ATOM 533 O O . ILE A 1 72 ? 8.752 12.807 -9.826 1.00 97.81 72 ILE A O 1
ATOM 537 N N . GLU A 1 73 ? 7.696 11.932 -11.601 1.00 95.75 73 GLU A N 1
ATOM 538 C CA . GLU A 1 73 ? 7.631 13.189 -12.367 1.00 95.75 73 GLU A CA 1
ATOM 539 C C . GLU A 1 73 ? 6.950 14.330 -11.596 1.00 95.75 73 GLU A C 1
ATOM 541 O O . GLU A 1 73 ? 7.430 15.463 -11.607 1.00 95.75 73 GLU A O 1
ATOM 546 N N . ASP A 1 74 ? 5.860 14.024 -10.892 1.00 97.38 74 ASP A N 1
ATOM 547 C CA . ASP A 1 74 ? 5.024 14.993 -10.183 1.00 97.38 74 ASP A CA 1
ATOM 548 C C . ASP A 1 74 ? 5.205 14.968 -8.654 1.00 97.38 74 ASP A C 1
ATOM 550 O O . ASP A 1 74 ? 4.369 15.502 -7.923 1.00 97.38 74 ASP A O 1
ATOM 554 N N . TRP A 1 75 ? 6.292 14.366 -8.152 1.00 98.06 75 TRP A N 1
ATOM 555 C CA . TRP A 1 75 ? 6.547 14.231 -6.714 1.00 98.06 75 TRP A CA 1
ATOM 556 C C . TRP A 1 75 ? 8.020 14.420 -6.347 1.00 98.06 75 TRP A C 1
ATOM 558 O O . TRP A 1 75 ? 8.923 14.202 -7.146 1.00 98.06 75 TRP A O 1
ATOM 568 N N . SER A 1 76 ? 8.282 14.819 -5.101 1.00 97.25 76 SER A N 1
ATOM 569 C CA . SER A 1 76 ? 9.639 15.131 -4.628 1.00 97.25 76 SER A CA 1
ATOM 570 C C . SER A 1 76 ? 10.432 13.913 -4.147 1.00 97.25 76 SER A C 1
ATOM 572 O O . SER A 1 76 ? 11.660 13.970 -4.094 1.00 97.25 76 SER A O 1
ATOM 574 N N . SER A 1 77 ? 9.745 12.827 -3.784 1.00 98.25 77 SER A N 1
ATOM 575 C CA . SER A 1 77 ? 10.348 11.609 -3.232 1.00 98.25 77 SER A CA 1
ATOM 576 C C . SER A 1 77 ? 10.157 10.417 -4.163 1.00 98.25 77 SER A C 1
ATOM 578 O O . SER A 1 77 ? 9.121 10.283 -4.811 1.00 98.25 77 SER A O 1
ATOM 580 N N . THR A 1 78 ? 11.132 9.511 -4.197 1.00 98.69 78 THR A N 1
ATOM 581 C CA . THR A 1 78 ? 11.010 8.228 -4.901 1.00 98.69 78 THR A CA 1
ATOM 582 C C . THR A 1 78 ? 10.141 7.253 -4.106 1.00 98.69 78 THR A C 1
ATOM 584 O O . THR A 1 78 ? 9.971 7.392 -2.889 1.00 98.69 78 THR A O 1
ATOM 587 N N . PHE A 1 79 ? 9.635 6.202 -4.763 1.00 98.75 79 PHE A N 1
ATOM 588 C CA . PHE A 1 79 ? 8.894 5.144 -4.065 1.00 98.75 79 PHE A CA 1
ATOM 589 C C . PHE A 1 79 ? 9.745 4.528 -2.941 1.00 98.75 79 PHE A C 1
ATOM 591 O O . PHE A 1 79 ? 9.251 4.309 -1.835 1.00 98.75 79 PHE A O 1
ATOM 598 N N . ARG A 1 80 ? 11.040 4.292 -3.196 1.00 98.88 80 ARG A N 1
ATOM 599 C CA . ARG A 1 80 ? 11.976 3.765 -2.194 1.00 98.88 80 ARG A CA 1
ATOM 600 C C . ARG A 1 80 ? 12.086 4.665 -0.969 1.00 98.88 80 ARG A C 1
ATOM 602 O O . ARG A 1 80 ? 11.948 4.161 0.139 1.00 98.88 80 ARG A O 1
ATOM 609 N N . GLN A 1 81 ? 12.279 5.970 -1.152 1.00 98.88 81 GLN A N 1
ATOM 610 C CA . GLN A 1 81 ? 12.386 6.915 -0.033 1.00 98.88 81 GLN A CA 1
ATOM 611 C C . GLN A 1 81 ? 11.117 6.920 0.831 1.00 98.88 81 GLN A C 1
ATOM 613 O O . GLN A 1 81 ? 11.198 6.922 2.061 1.00 98.88 81 GLN A O 1
ATOM 618 N N . ILE A 1 82 ? 9.945 6.852 0.194 1.00 98.88 82 ILE A N 1
ATOM 619 C CA . ILE A 1 82 ? 8.648 6.773 0.877 1.00 98.88 82 ILE A CA 1
ATOM 620 C C . ILE A 1 82 ? 8.527 5.451 1.652 1.00 98.88 82 ILE A C 1
ATOM 622 O O . ILE A 1 82 ? 8.171 5.454 2.829 1.00 98.88 82 ILE A O 1
ATOM 626 N N . ALA A 1 83 ? 8.879 4.319 1.039 1.00 98.81 83 ALA A N 1
ATOM 627 C CA . ALA A 1 83 ? 8.841 3.014 1.698 1.00 98.81 83 ALA A CA 1
ATOM 628 C C . ALA A 1 83 ? 9.838 2.912 2.873 1.00 98.81 83 ALA A C 1
ATOM 630 O O . ALA A 1 83 ? 9.501 2.360 3.920 1.00 98.81 83 ALA A O 1
ATOM 631 N N . GLU A 1 84 ? 11.035 3.492 2.753 1.00 98.81 84 GLU A N 1
ATOM 632 C CA . GLU A 1 84 ? 12.014 3.594 3.845 1.00 98.81 84 GLU A CA 1
ATOM 633 C C . GLU A 1 84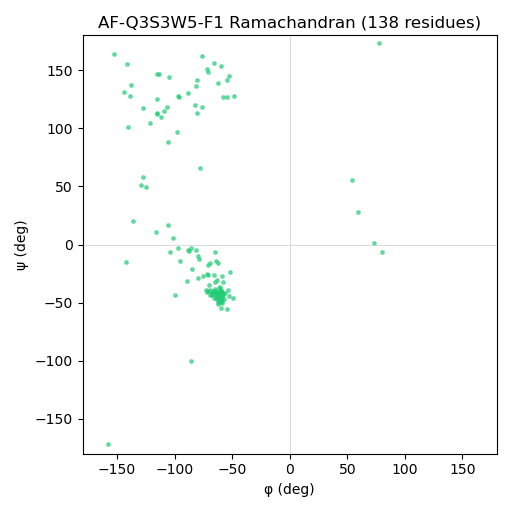 ? 11.497 4.475 4.994 1.00 98.81 84 GLU A C 1
ATOM 635 O O . GLU A 1 84 ? 11.671 4.137 6.168 1.00 98.81 84 GLU A O 1
AT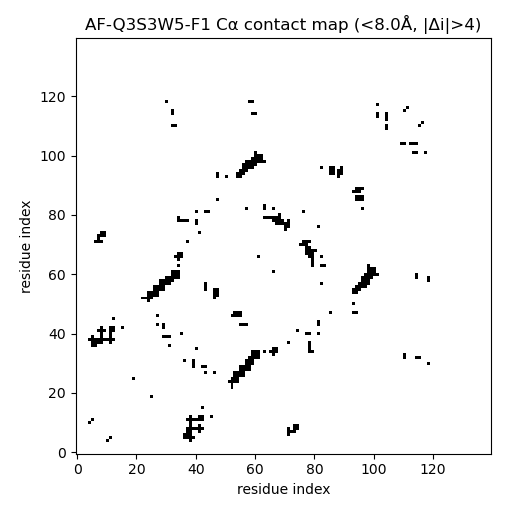OM 640 N N . ARG A 1 85 ? 10.818 5.590 4.680 1.00 98.75 85 ARG A N 1
ATOM 641 C CA . ARG A 1 85 ? 10.129 6.422 5.681 1.00 98.75 85 ARG A CA 1
ATOM 642 C C . ARG A 1 85 ? 9.055 5.613 6.413 1.00 98.75 85 ARG A C 1
ATOM 644 O O . ARG A 1 85 ? 9.010 5.660 7.642 1.00 98.75 85 ARG A O 1
ATOM 651 N N . MET A 1 86 ? 8.257 4.821 5.694 1.00 98.75 86 MET A N 1
ATOM 652 C CA . MET A 1 86 ? 7.259 3.934 6.305 1.00 98.75 86 MET A CA 1
ATOM 653 C C . MET A 1 86 ? 7.891 2.887 7.230 1.00 98.75 86 MET A C 1
ATOM 655 O O . MET A 1 86 ? 7.367 2.667 8.317 1.00 98.75 86 MET A O 1
ATOM 659 N N . GLN A 1 87 ? 9.028 2.282 6.858 1.00 98.38 87 GLN A N 1
ATOM 660 C CA . GLN A 1 87 ? 9.731 1.333 7.737 1.00 98.38 87 GLN A CA 1
ATOM 661 C C . GLN A 1 87 ? 10.155 1.974 9.064 1.00 98.38 87 GLN A C 1
ATOM 663 O O . GLN A 1 87 ? 9.981 1.363 10.114 1.00 98.38 87 GLN A O 1
ATOM 668 N N . LYS A 1 88 ? 10.647 3.220 9.037 1.00 98.50 88 LYS A N 1
ATOM 669 C CA . LYS A 1 88 ? 11.004 3.960 10.262 1.00 98.50 88 LYS A CA 1
ATOM 670 C C . LYS A 1 88 ? 9.782 4.230 11.145 1.00 98.50 88 LYS A C 1
ATOM 672 O O . LYS A 1 88 ? 9.856 4.107 12.362 1.00 98.50 88 LYS A O 1
ATOM 677 N N . LEU A 1 89 ? 8.648 4.593 10.544 1.00 98.56 89 LEU A N 1
ATOM 678 C CA . LEU A 1 89 ? 7.396 4.828 11.276 1.00 98.56 89 LEU A CA 1
ATOM 679 C C . LEU A 1 89 ? 6.775 3.532 11.817 1.00 98.56 89 LEU A C 1
ATOM 681 O O . LEU A 1 89 ? 6.085 3.552 12.837 1.00 98.56 89 LEU A O 1
ATOM 685 N N . GLN A 1 90 ? 7.048 2.393 11.180 1.00 98.44 90 GLN A N 1
ATOM 686 C CA . GLN A 1 90 ? 6.580 1.089 11.640 1.00 98.44 90 GLN A CA 1
ATOM 687 C C . GLN A 1 90 ? 7.149 0.693 13.004 1.00 98.44 90 GLN A C 1
ATOM 689 O O . GLN A 1 90 ? 6.442 0.059 13.785 1.00 98.44 90 GLN A O 1
ATOM 694 N N . GLU A 1 91 ? 8.365 1.129 13.347 1.00 97.50 91 GLU A N 1
ATOM 695 C CA . GLU A 1 91 ? 8.945 0.930 14.687 1.00 97.50 91 GLU A CA 1
ATOM 696 C C . GLU A 1 91 ? 8.089 1.563 15.797 1.00 97.50 91 GLU A C 1
ATOM 698 O O . GLU A 1 91 ? 8.075 1.082 16.928 1.00 97.50 91 GLU A O 1
ATOM 703 N N . LYS A 1 92 ? 7.334 2.615 15.459 1.00 97.75 92 LYS A N 1
ATOM 704 C CA . LYS A 1 92 ? 6.414 3.328 16.356 1.00 97.75 92 LYS A CA 1
ATOM 705 C C . LYS A 1 92 ? 4.948 2.940 16.157 1.00 97.75 92 LYS A C 1
ATOM 707 O O . LYS A 1 92 ? 4.078 3.543 16.774 1.00 97.75 92 LYS A O 1
ATOM 712 N N . GLN A 1 93 ? 4.669 1.950 15.305 1.00 97.88 93 GLN A N 1
ATOM 713 C CA . GLN A 1 93 ? 3.313 1.549 14.906 1.00 97.88 93 GLN A CA 1
ATOM 714 C C . GLN A 1 93 ? 2.497 2.675 14.238 1.00 97.88 93 GLN A C 1
ATOM 716 O O . GLN A 1 93 ? 1.267 2.681 14.289 1.00 97.88 93 GLN A O 1
ATOM 721 N N . GLU A 1 94 ? 3.174 3.623 13.584 1.00 98.12 94 GLU A N 1
ATOM 722 C CA . GLU A 1 94 ? 2.550 4.762 12.891 1.00 98.12 94 GLU A CA 1
ATOM 723 C C . GLU A 1 94 ? 2.335 4.497 11.387 1.00 98.12 94 GLU A C 1
ATOM 725 O O . GLU A 1 94 ? 1.577 5.208 10.730 1.00 98.12 94 GLU A O 1
ATOM 730 N N . ALA A 1 95 ? 2.965 3.452 10.842 1.00 98.69 95 ALA A N 1
ATOM 731 C CA . ALA A 1 95 ? 2.784 2.946 9.481 1.00 98.69 95 ALA A CA 1
ATOM 732 C C . ALA A 1 95 ? 3.100 1.442 9.435 1.00 98.69 95 ALA A C 1
ATOM 734 O O . ALA A 1 95 ? 3.743 0.920 10.342 1.00 98.69 95 ALA A O 1
ATOM 735 N N . PHE A 1 96 ? 2.692 0.738 8.378 1.00 98.88 96 PHE A N 1
ATOM 736 C CA . PHE A 1 96 ? 3.017 -0.684 8.216 1.00 98.88 96 PHE A CA 1
ATOM 737 C C . PHE A 1 96 ? 3.417 -1.014 6.778 1.00 98.88 96 PHE A C 1
ATOM 739 O O . PHE A 1 96 ? 2.763 -0.588 5.833 1.00 98.88 96 PHE A O 1
ATOM 746 N N . VAL A 1 97 ? 4.465 -1.815 6.610 1.00 98.81 97 VAL A N 1
ATOM 747 C CA . VAL A 1 97 ? 4.929 -2.379 5.341 1.00 98.81 97 VAL A CA 1
ATOM 748 C C . VAL A 1 97 ? 4.773 -3.897 5.411 1.00 98.81 97 VAL A C 1
ATOM 750 O O . VAL A 1 97 ? 5.450 -4.582 6.174 1.00 98.81 97 VAL A O 1
ATOM 753 N N . LEU A 1 98 ? 3.853 -4.423 4.610 1.00 98.69 98 LEU A N 1
ATOM 754 C CA . LEU A 1 98 ? 3.546 -5.840 4.468 1.00 98.69 98 LEU A CA 1
ATOM 755 C C . LEU A 1 98 ? 4.110 -6.335 3.133 1.00 98.69 98 LEU A C 1
ATOM 757 O O . LEU A 1 98 ? 3.428 -6.296 2.107 1.00 98.69 98 LEU A O 1
ATOM 761 N N . ASN A 1 99 ? 5.370 -6.774 3.146 1.00 98.50 99 ASN A N 1
ATOM 762 C CA . ASN A 1 99 ? 6.103 -7.137 1.933 1.00 98.50 99 ASN A CA 1
ATOM 763 C C . ASN A 1 99 ? 6.743 -8.540 1.947 1.00 98.50 99 ASN A C 1
ATOM 765 O O . ASN A 1 99 ? 7.960 -8.666 1.784 1.00 98.50 99 ASN A O 1
ATOM 769 N N . PRO A 1 100 ? 5.957 -9.620 2.128 1.00 98.38 100 PRO A N 1
ATOM 770 C CA . PRO A 1 100 ? 6.507 -10.970 2.099 1.00 98.38 100 PRO A CA 1
ATOM 771 C C . PRO A 1 100 ? 7.120 -11.288 0.725 1.00 98.38 100 PRO A C 1
ATOM 773 O O . PRO A 1 100 ? 6.549 -10.972 -0.316 1.00 98.38 100 PRO A O 1
ATOM 776 N N . ALA A 1 101 ? 8.275 -11.952 0.704 1.00 97.69 101 ALA A N 1
ATOM 777 C CA . ALA A 1 101 ? 8.900 -12.376 -0.545 1.00 97.69 101 ALA A CA 1
ATOM 778 C C . ALA A 1 101 ? 8.176 -13.606 -1.115 1.00 97.69 101 ALA A C 1
ATOM 780 O O . ALA A 1 101 ? 8.175 -14.669 -0.497 1.00 97.69 101 ALA A O 1
ATOM 781 N N . ILE A 1 102 ? 7.592 -13.477 -2.310 1.00 98.00 102 ILE A N 1
ATOM 782 C CA . ILE A 1 102 ? 6.875 -14.581 -2.982 1.00 98.00 102 ILE A CA 1
ATOM 783 C C . ILE A 1 102 ? 7.671 -15.207 -4.134 1.00 98.00 102 ILE A C 1
ATOM 785 O O . ILE A 1 102 ? 7.243 -16.210 -4.702 1.00 98.00 102 ILE A O 1
ATOM 789 N N . GLY A 1 103 ? 8.827 -14.637 -4.487 1.00 97.19 103 GLY A N 1
ATOM 790 C CA . GLY A 1 103 ? 9.662 -15.049 -5.621 1.00 97.19 103 GLY A CA 1
ATOM 791 C C . GLY A 1 103 ? 9.133 -14.577 -6.987 1.00 97.19 103 GLY A C 1
ATOM 792 O O . GLY A 1 103 ? 8.012 -14.071 -7.073 1.00 97.19 103 GLY A O 1
ATOM 793 N N . PRO A 1 104 ? 9.893 -14.786 -8.076 1.00 96.56 104 PRO A N 1
ATOM 794 C CA . PRO A 1 104 ? 9.561 -14.267 -9.402 1.00 96.56 104 PRO A CA 1
ATOM 795 C C . PRO A 1 104 ? 8.289 -14.888 -9.988 1.00 96.56 104 PRO A C 1
ATOM 797 O O . PRO A 1 104 ? 7.889 -15.999 -9.630 1.00 96.56 104 PRO A O 1
ATOM 800 N N . GLU A 1 105 ? 7.659 -14.158 -10.900 1.00 97.31 105 GLU A N 1
ATOM 801 C CA . GLU A 1 105 ? 6.507 -14.630 -11.667 1.00 97.31 105 GLU A CA 1
ATOM 802 C C . GLU A 1 105 ? 6.911 -15.677 -12.711 1.00 97.31 105 GLU A C 1
ATOM 804 O O . GLU A 1 105 ? 8.021 -15.637 -13.239 1.00 97.31 105 GLU A O 1
ATOM 809 N N . GLY A 1 106 ? 5.991 -16.589 -13.048 1.00 96.19 106 GLY A N 1
ATOM 810 C CA . GLY A 1 106 ? 6.201 -17.536 -14.154 1.00 96.19 106 GLY A CA 1
ATOM 811 C C . GLY A 1 106 ? 6.304 -16.834 -15.515 1.00 96.19 106 GLY A C 1
ATOM 812 O O . GLY A 1 106 ? 7.053 -17.269 -16.383 1.00 96.19 106 GLY A O 1
ATOM 813 N N . LEU A 1 107 ? 5.592 -15.712 -15.670 1.00 95.56 107 LEU A N 1
ATOM 814 C CA . LEU A 1 107 ? 5.783 -14.738 -16.741 1.00 95.56 107 LEU A CA 1
ATOM 815 C C . LEU A 1 107 ? 6.323 -13.447 -16.118 1.00 95.56 107 LEU A C 1
ATOM 817 O O . LEU A 1 107 ? 5.590 -12.762 -15.403 1.00 95.56 107 LEU A O 1
ATOM 821 N N . SER A 1 108 ? 7.593 -13.125 -16.370 1.00 94.69 108 SER A N 1
ATOM 822 C CA . SER A 1 108 ? 8.276 -11.969 -15.773 1.00 94.69 108 SER A CA 1
ATOM 823 C C . SER A 1 108 ? 7.452 -10.683 -15.881 1.00 94.69 108 SER A C 1
ATOM 825 O O . SER A 1 108 ? 6.992 -10.316 -16.959 1.00 94.69 108 SER A O 1
ATOM 827 N N . GLY A 1 109 ? 7.258 -10.005 -14.747 1.00 91.44 109 GLY A N 1
ATOM 828 C CA . GLY A 1 109 ? 6.492 -8.757 -14.658 1.00 91.44 109 GLY A CA 1
ATOM 829 C C . GLY A 1 109 ? 4.967 -8.921 -14.627 1.00 91.44 109 GLY A C 1
ATOM 830 O O . GLY A 1 109 ? 4.265 -7.946 -14.379 1.00 91.44 109 GLY A O 1
ATOM 831 N N . SER A 1 110 ? 4.426 -10.131 -14.810 1.00 95.31 110 SER A N 1
ATOM 832 C CA . SER A 1 110 ? 2.978 -10.382 -14.792 1.00 95.31 110 SER A CA 1
ATOM 833 C C . SER A 1 110 ? 2.412 -10.429 -13.365 1.00 95.31 110 SER A C 1
ATOM 835 O O . SER A 1 110 ? 1.902 -11.457 -12.918 1.00 95.31 110 SER A O 1
ATOM 837 N N . SER A 1 111 ? 2.447 -9.286 -12.674 1.00 95.44 111 SER A N 1
ATOM 838 C CA . SER A 1 111 ? 2.010 -9.075 -11.282 1.00 95.44 111 SER A CA 1
ATOM 839 C C .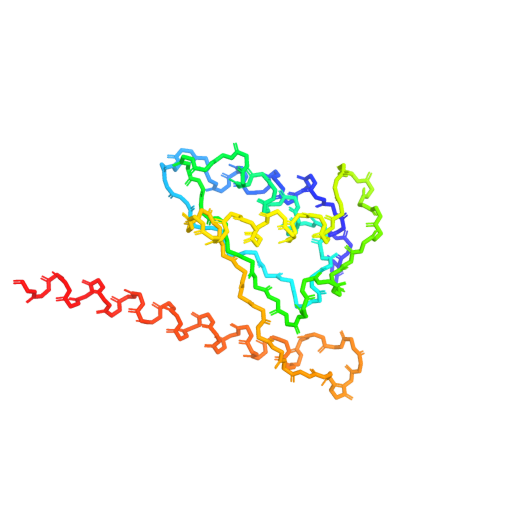 SER A 1 111 ? 0.594 -9.572 -10.968 1.00 95.44 111 SER A C 1
ATOM 841 O O . SER A 1 111 ? 0.291 -9.904 -9.825 1.00 95.44 111 SER A O 1
ATOM 843 N N . ARG A 1 112 ? -0.275 -9.680 -11.981 1.00 96.00 112 ARG A N 1
ATOM 844 C CA . ARG A 1 112 ? -1.622 -10.270 -11.878 1.00 96.00 112 ARG A CA 1
ATOM 845 C C . ARG A 1 112 ? -1.640 -11.754 -11.482 1.00 96.00 112 ARG A C 1
ATOM 847 O O . ARG A 1 112 ? -2.699 -12.259 -11.132 1.00 96.00 112 ARG A O 1
ATOM 854 N N . MET A 1 113 ? -0.510 -12.457 -11.585 1.00 97.94 113 MET A N 1
ATOM 855 C CA . MET A 1 113 ? -0.401 -13.886 -11.287 1.00 97.94 113 MET A CA 1
ATOM 856 C C . MET A 1 113 ? -0.150 -14.109 -9.791 1.00 97.94 113 MET A C 1
ATOM 858 O O . MET A 1 113 ? -1.095 -14.060 -8.995 1.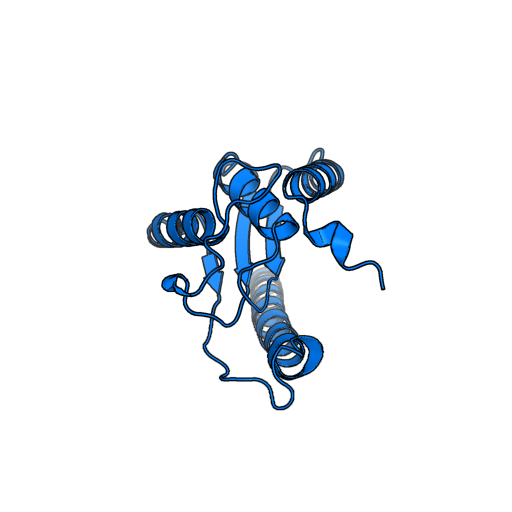00 97.94 113 MET A O 1
ATOM 862 N N . LYS A 1 114 ? 1.098 -14.357 -9.378 1.00 98.25 114 LYS A N 1
ATOM 863 C CA . LYS A 1 114 ? 1.417 -14.637 -7.975 1.00 98.25 114 LYS A CA 1
ATOM 864 C C . LYS A 1 114 ? 1.195 -13.406 -7.113 1.00 98.25 114 LYS A C 1
ATOM 866 O O . LYS A 1 114 ? 0.608 -13.554 -6.049 1.00 98.25 114 LYS A O 1
ATOM 871 N N . GLY A 1 115 ? 1.602 -12.221 -7.574 1.00 98.19 115 GLY A N 1
ATOM 872 C CA . GLY A 1 115 ? 1.400 -10.960 -6.857 1.00 98.19 115 GLY A CA 1
ATOM 873 C C . GLY A 1 115 ? -0.068 -10.739 -6.493 1.00 98.19 115 GLY A C 1
ATOM 874 O O . GLY A 1 115 ? -0.404 -10.630 -5.319 1.00 98.19 115 GLY A O 1
ATOM 875 N N . GLY A 1 116 ? -0.963 -10.781 -7.481 1.00 98.12 116 GLY A N 1
ATOM 876 C CA . GLY A 1 116 ? -2.405 -10.635 -7.267 1.00 98.12 116 GLY A CA 1
ATOM 877 C C . GLY A 1 116 ? -2.988 -11.713 -6.348 1.00 98.12 116 GLY A C 1
ATOM 878 O O . GLY A 1 116 ? -3.754 -11.404 -5.433 1.00 98.12 116 GLY A O 1
ATOM 879 N N . SER A 1 117 ? -2.578 -12.972 -6.534 1.00 98.69 117 SER A N 1
ATOM 880 C CA . SER A 1 117 ? -3.022 -14.088 -5.686 1.00 98.69 117 SER A CA 1
ATOM 881 C C . SER A 1 117 ? -2.573 -13.916 -4.230 1.00 98.69 117 SER A C 1
ATOM 883 O O . SER A 1 117 ? -3.364 -14.099 -3.305 1.00 98.69 117 SER A O 1
ATOM 885 N N . ALA A 1 118 ? -1.319 -13.517 -4.016 1.00 98.56 118 ALA A N 1
ATOM 886 C CA . ALA A 1 118 ? -0.755 -13.279 -2.696 1.00 98.56 118 ALA A CA 1
ATOM 887 C C . ALA A 1 118 ? -1.408 -12.073 -2.010 1.00 98.56 118 ALA A C 1
ATOM 889 O O . ALA A 1 118 ? -1.722 -12.161 -0.825 1.00 98.56 118 ALA A O 1
ATOM 890 N N . THR A 1 119 ? -1.689 -10.986 -2.743 1.00 98.69 119 THR A N 1
ATOM 891 C CA . THR A 1 119 ? -2.424 -9.826 -2.211 1.00 98.69 119 THR A CA 1
ATOM 892 C C . THR A 1 119 ? -3.780 -10.254 -1.674 1.00 98.69 119 THR A C 1
ATOM 894 O O . THR A 1 119 ? -4.131 -9.891 -0.553 1.00 98.69 119 THR A O 1
ATOM 897 N N . LYS A 1 120 ? -4.520 -11.062 -2.444 1.00 98.69 120 LYS A N 1
ATOM 898 C CA . LYS A 1 120 ? -5.835 -11.565 -2.039 1.00 98.69 120 LYS A CA 1
ATOM 899 C C . LYS A 1 120 ? -5.746 -12.374 -0.746 1.00 98.69 120 LYS A C 1
ATOM 901 O O . LYS A 1 120 ? -6.416 -12.037 0.223 1.00 98.69 120 LYS A O 1
ATOM 906 N N . ILE A 1 121 ? -4.887 -13.394 -0.714 1.00 98.75 121 ILE A N 1
ATOM 907 C CA . ILE A 1 121 ? -4.739 -14.273 0.456 1.00 98.75 121 ILE A CA 1
ATOM 908 C C . ILE A 1 121 ? -4.328 -13.468 1.695 1.00 98.75 121 ILE A C 1
ATOM 910 O O . ILE A 1 121 ? -4.913 -13.644 2.764 1.00 98.75 121 ILE A O 1
ATOM 914 N N . LEU A 1 122 ? -3.349 -12.570 1.553 1.00 98.62 122 LEU A N 1
ATOM 915 C CA . LEU A 1 122 ? -2.829 -11.759 2.652 1.00 98.62 122 LEU A CA 1
ATOM 916 C C . LEU A 1 122 ? -3.910 -10.847 3.246 1.00 98.62 122 LEU A C 1
ATOM 918 O O . LEU A 1 122 ? -4.123 -10.852 4.460 1.00 98.62 122 LEU A O 1
ATOM 922 N N . LEU A 1 123 ? -4.606 -10.085 2.397 1.00 98.75 123 LEU A N 1
ATOM 923 C CA . LEU A 1 123 ? -5.603 -9.114 2.843 1.00 98.75 123 LEU A CA 1
ATOM 924 C C . LEU A 1 123 ? -6.875 -9.778 3.366 1.00 98.75 123 LEU A C 1
ATOM 926 O O . LEU A 1 123 ? -7.398 -9.363 4.394 1.00 98.75 123 LEU A O 1
ATOM 930 N N . GLU A 1 124 ? -7.369 -10.829 2.717 1.00 98.75 124 GLU A N 1
ATOM 931 C CA . GLU A 1 124 ? -8.554 -11.532 3.216 1.00 98.75 124 GLU A CA 1
ATOM 932 C C . GLU A 1 124 ? -8.284 -12.161 4.580 1.00 98.75 124 GLU A C 1
ATOM 934 O O . GLU A 1 124 ? -9.101 -12.031 5.488 1.00 98.75 124 GLU A O 1
ATOM 939 N N . THR A 1 125 ? -7.111 -12.773 4.766 1.00 98.75 125 THR A N 1
ATOM 940 C CA . THR A 1 125 ? -6.740 -13.381 6.050 1.00 98.75 125 THR A CA 1
ATOM 941 C C . THR A 1 125 ? -6.684 -12.336 7.165 1.00 98.75 125 THR A C 1
ATOM 943 O O . THR A 1 125 ? -7.273 -12.545 8.229 1.00 98.75 125 THR A O 1
ATOM 946 N N . LEU A 1 126 ? -6.016 -11.197 6.931 1.00 98.12 126 LEU A N 1
ATOM 947 C CA . LEU A 1 126 ? -5.881 -10.156 7.954 1.00 98.12 126 LEU A CA 1
ATOM 948 C C . LEU A 1 126 ? -7.228 -9.499 8.276 1.00 98.12 126 LEU A C 1
ATOM 950 O O . LEU A 1 126 ? -7.539 -9.274 9.446 1.00 98.12 126 LEU A O 1
ATOM 954 N N . LEU A 1 127 ? -8.047 -9.220 7.258 1.00 98.50 127 LEU A N 1
ATOM 955 C CA . LEU A 1 127 ? -9.334 -8.556 7.447 1.00 98.50 127 LEU A CA 1
ATOM 956 C C . LEU A 1 127 ? -10.332 -9.492 8.134 1.00 98.50 127 LEU A C 1
ATOM 958 O O . LEU A 1 127 ? -11.024 -9.061 9.054 1.00 98.50 127 LEU A O 1
ATOM 962 N N . LEU A 1 128 ? -10.355 -10.784 7.786 1.00 98.38 128 LEU A N 1
ATOM 963 C CA . LEU A 1 128 ? -11.166 -11.781 8.494 1.00 98.38 128 LEU A CA 1
ATOM 964 C C . LEU A 1 128 ? -10.782 -11.879 9.975 1.00 98.38 128 LEU A C 1
ATOM 966 O O . LEU A 1 128 ? -11.661 -11.956 10.833 1.00 98.38 128 LEU A O 1
ATOM 970 N N . ALA A 1 129 ? -9.485 -11.844 10.296 1.00 97.94 129 ALA A N 1
ATOM 971 C CA . ALA A 1 129 ? -9.025 -11.831 11.683 1.00 97.94 129 ALA A CA 1
ATOM 972 C C . ALA A 1 129 ? -9.463 -10.555 12.426 1.00 97.94 129 ALA A C 1
ATOM 974 O O . ALA A 1 129 ? -9.909 -10.641 13.574 1.00 97.94 129 ALA A O 1
ATOM 975 N N . ALA A 1 130 ? -9.395 -9.391 11.769 1.00 96.81 130 ALA A N 1
ATOM 976 C CA . ALA A 1 130 ? -9.855 -8.124 12.333 1.00 96.81 130 ALA A CA 1
ATOM 977 C C . ALA A 1 130 ? -11.363 -8.156 12.632 1.00 96.81 130 ALA A C 1
ATOM 979 O O . ALA A 1 130 ? -11.766 -7.882 13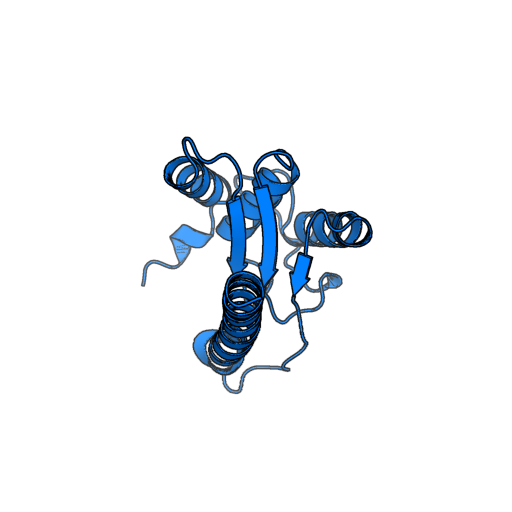.762 1.00 96.81 130 ALA A O 1
ATOM 980 N N . HIS A 1 131 ? -12.186 -8.586 11.670 1.00 97.19 131 HIS A N 1
ATOM 981 C CA . HIS A 1 131 ? -13.634 -8.723 11.853 1.00 97.19 131 HIS A CA 1
ATOM 982 C C . HIS A 1 131 ? -13.981 -9.698 12.982 1.00 97.19 131 HIS A C 1
ATOM 984 O O . HIS A 1 131 ? -14.695 -9.337 13.914 1.00 97.19 131 HIS A O 1
ATOM 990 N N . LYS A 1 132 ? -13.373 -10.890 12.983 1.00 97.00 132 LYS A N 1
ATOM 991 C CA . LYS A 1 132 ? -13.567 -11.892 14.041 1.00 97.00 132 LYS A CA 1
ATOM 992 C C . LYS A 1 132 ? -13.208 -11.368 15.436 1.00 97.00 132 LYS A C 1
ATOM 994 O O . LYS A 1 132 ? -13.798 -11.807 16.423 1.00 97.00 132 LYS A O 1
ATOM 999 N N . THR A 1 133 ? -12.226 -10.474 15.536 1.00 96.38 133 THR A N 1
ATOM 1000 C CA . THR A 1 133 ? -11.831 -9.853 16.809 1.00 96.38 133 THR A CA 1
ATOM 1001 C C . THR A 1 133 ? -12.911 -8.902 17.317 1.00 96.38 133 THR A C 1
ATOM 1003 O O . THR A 1 133 ? -13.260 -8.961 18.494 1.00 96.38 133 THR A O 1
ATOM 1006 N N . VAL A 1 134 ? -13.484 -8.085 16.430 1.00 95.12 134 VAL A N 1
ATOM 1007 C CA . VAL A 1 134 ? -14.602 -7.194 16.768 1.00 95.12 134 VAL A CA 1
ATOM 1008 C C . VAL A 1 134 ? -15.833 -8.005 17.179 1.00 95.12 134 VAL A C 1
ATOM 1010 O O . VAL A 1 134 ? -16.393 -7.751 18.242 1.00 95.12 134 VAL A O 1
ATOM 1013 N N . ASP A 1 135 ? -16.194 -9.037 16.415 1.00 92.56 135 ASP A N 1
ATOM 1014 C CA . ASP A 1 135 ? -17.373 -9.870 16.697 1.00 92.56 135 ASP A CA 1
ATOM 1015 C C . ASP A 1 135 ? -17.280 -10.568 18.063 1.00 92.56 135 ASP A C 1
ATOM 1017 O O . ASP A 1 135 ? -18.250 -10.625 18.816 1.00 92.56 135 ASP A O 1
ATOM 1021 N N . ARG A 1 136 ? -16.090 -11.071 18.420 1.00 86.56 136 ARG A N 1
ATOM 1022 C CA . ARG A 1 136 ? -15.847 -11.692 19.732 1.00 86.56 136 ARG A CA 1
ATOM 1023 C C . ARG A 1 136 ? -15.860 -10.690 20.879 1.00 86.56 136 ARG A C 1
ATOM 1025 O O . ARG A 1 136 ? -16.284 -11.055 21.967 1.00 86.56 136 ARG A O 1
ATOM 1032 N N . GLY A 1 137 ? -15.387 -9.467 20.647 1.00 74.62 137 GLY A N 1
ATOM 1033 C CA . GLY A 1 137 ? -15.410 -8.399 21.646 1.00 74.62 137 GLY A CA 1
ATOM 1034 C C . GLY A 1 137 ? -16.810 -7.839 21.909 1.00 74.62 137 GLY A C 1
ATOM 1035 O O . GLY A 1 137 ? -17.051 -7.341 22.996 1.00 74.62 137 GLY A O 1
ATOM 1036 N N . ILE A 1 138 ? -17.729 -7.936 20.942 1.00 62.53 138 ILE A N 1
ATOM 1037 C CA . ILE A 1 138 ? -19.143 -7.547 21.103 1.00 62.53 138 ILE A CA 1
ATOM 1038 C C . ILE A 1 138 ? -19.949 -8.631 21.840 1.00 62.53 138 ILE A C 1
ATOM 1040 O O . ILE A 1 138 ? -20.941 -8.325 22.495 1.00 62.53 138 ILE A O 1
ATOM 1044 N N . ALA A 1 139 ? -19.545 -9.898 21.719 1.00 56.34 139 ALA A N 1
ATOM 1045 C CA . ALA A 1 139 ? -20.220 -11.035 22.347 1.00 56.34 139 ALA A CA 1
ATOM 1046 C C . ALA A 1 139 ? -19.780 -11.321 23.801 1.00 56.34 139 ALA A C 1
ATOM 1048 O O . ALA A 1 139 ? -20.309 -12.255 24.406 1.00 56.34 139 ALA A O 1
ATOM 1049 N N . ALA A 1 140 ? -18.812 -10.569 24.332 1.00 49.88 140 ALA A N 1
ATOM 1050 C CA . ALA A 1 140 ? -18.296 -10.670 25.701 1.00 49.88 140 ALA A CA 1
ATOM 1051 C C . ALA A 1 140 ? -18.804 -9.505 26.560 1.00 49.88 140 ALA A C 1
ATOM 1053 O O . ALA A 1 140 ? -19.061 -9.747 27.760 1.00 49.88 140 ALA A O 1
#

Solvent-accessible surface area (backbone atoms only — not comparable to full-atom values): 7706 Å² total; per-residue (Å²): 138,75,70,77,69,39,60,31,17,55,60,28,36,54,54,48,52,64,76,47,61,94,58,72,68,44,79,45,78,34,77,29,53,66,36,61,46,30,16,44,39,30,35,45,49,56,24,70,78,37,58,85,36,27,38,31,31,40,37,29,40,45,57,61,94,67,22,35,70,60,82,36,90,71,47,97,60,24,38,24,58,48,49,52,51,34,55,63,33,33,81,74,71,58,23,41,76,52,42,64,79,76,73,84,49,98,52,80,84,50,47,78,49,61,46,43,52,48,53,49,57,54,50,52,54,53,48,52,52,52,51,54,51,52,58,54,63,72,75,106

Secondary structure (DSSP, 8-state):
--GGGGG-HHHHHHHHHHHHTT-SSEEEEEE-TTS--HHHHHHHHHHHH-TTTEEEEEE-SS-GGGS--SPPTT-SS-HHHHHHHHHHHHTTTS-EEE-------SSTT-TTTHHHHHHHHHHHHHHHHHHHHHHHHH--

pLDDT: mean 95.92, std 7.83, range [49.88, 98.94]

Mean predicted aligned error: 3.26 Å

Organism: Canis lupus familiaris (NCBI:txid9615)

Foldseek 3Di:
DPVCCQLALVSLVVVVCVVCPPAQADEAEQEDAQLEGSSSLSNLQVQLVVLRHYEYEYEYADDLVRHDQDDRPNDDGGSSRSVVVQVVCVVVPSYYYHHHHPDADPPGPPCCPSVVVVVVVVVVVVVVVVVVVVVVVVVD

Sequence (140 aa):
SREGTEDSALHGIEELKKVAAGKKRVIVIGISVGLSAPFVAGQMDYCMDNPAIFLPVLVGFNPVNMARNDPIEDWSSTFRQIAERMQKLQEKQEAFVLNPAIGPEGLSGSSRMKGGSATKILLETLLLAAHKTVDRGIAA

Nearest PDB structures (foldseek):
  4bb9-assembly1_A  TM=9.798E-01  e=9.913E-21  Homo sapiens
  4lc9-assembly1_A  TM=9.986E-01  e=1.061E-19  Rattus norvegicus
  4ohp-assembly1_A  TM=9.767E-01  e=1.132E-19  Homo sapiens
  4mqu-assembly2_B  TM=9.693E-01  e=8.796E-19  Homo sapiens
  3w0l-assembly1_B  TM=9.946E-01  e=4.112E-17  Xenopus laevis